Protein AF-A0A932R4N2-F1 (afdb_monomer)

Foldseek 3Di:
DDPPQPFDQCQVVQAAQPPHRDGEGTHSDDDPVPDGDHHPVVVCVVVVVVPVPPPPDDDDDDDDDDDD

Sequence (68 aa):
MGFERKMHDVSSMNLKCAQCSKEIKELPFQPDGSRPVYCQDCNRARTAGSSRGGGFNRGGGGRGYGGR

Solvent-accessible surface area (backbone atoms only — not comparable to full-atom values): 4775 Å² total; per-residue (Å²): 134,85,83,76,81,66,60,42,76,36,53,90,67,70,39,53,14,74,86,76,64,45,80,38,44,71,34,81,63,86,84,81,77,86,62,86,50,66,38,71,66,63,49,46,59,62,50,57,69,70,73,71,71,80,73,87,82,78,85,88,89,87,87,81,86,87,81,134

Structure (mmCIF, N/CA/C/O backbone):
data_AF-A0A932R4N2-F1
#
_entry.id   AF-A0A932R4N2-F1
#
loop_
_atom_site.group_PDB
_atom_site.id
_atom_site.type_symbol
_atom_site.label_atom_id
_atom_site.label_alt_id
_atom_site.label_comp_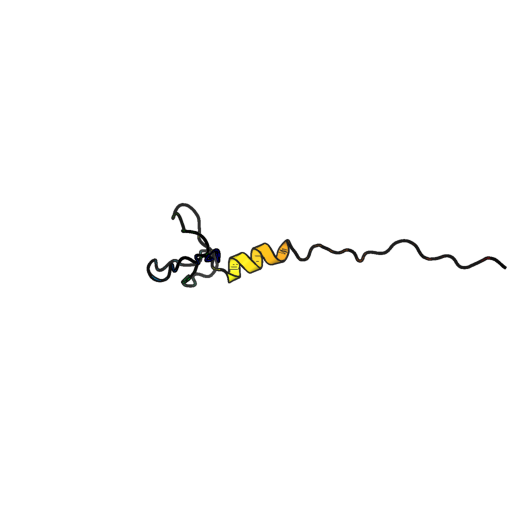id
_atom_site.label_asym_id
_atom_site.label_entity_id
_atom_site.label_seq_id
_atom_site.pdbx_PDB_ins_code
_atom_site.Cartn_x
_atom_site.Cartn_y
_atom_site.Cartn_z
_atom_site.occupancy
_atom_site.B_iso_or_equiv
_atom_site.auth_seq_id
_atom_site.auth_comp_id
_atom_site.auth_asym_id
_atom_site.auth_atom_id
_atom_site.pdbx_PDB_model_num
ATOM 1 N N . MET A 1 1 ? -10.201 28.191 2.591 1.00 50.22 1 MET A N 1
ATOM 2 C CA . MET A 1 1 ? -10.840 26.927 3.015 1.00 50.22 1 MET A CA 1
ATOM 3 C C . MET A 1 1 ? -9.938 25.770 2.613 1.00 50.22 1 MET A C 1
ATOM 5 O O . MET A 1 1 ? -9.747 25.568 1.421 1.00 50.22 1 MET A O 1
ATOM 9 N N . GLY A 1 2 ? -9.321 25.076 3.572 1.00 56.25 2 GLY A N 1
ATOM 10 C CA . GLY A 1 2 ? -8.518 23.883 3.296 1.00 56.25 2 GLY A CA 1
ATOM 11 C C . GLY A 1 2 ? -9.431 22.687 3.050 1.00 56.25 2 GLY A C 1
ATOM 12 O O . GLY A 1 2 ? -10.249 22.359 3.901 1.00 56.25 2 GLY A O 1
ATOM 13 N N . PHE A 1 3 ? -9.325 22.062 1.881 1.00 59.31 3 PHE A N 1
ATOM 14 C CA . PHE A 1 3 ? -10.036 20.825 1.575 1.00 59.31 3 PHE A CA 1
ATOM 15 C C .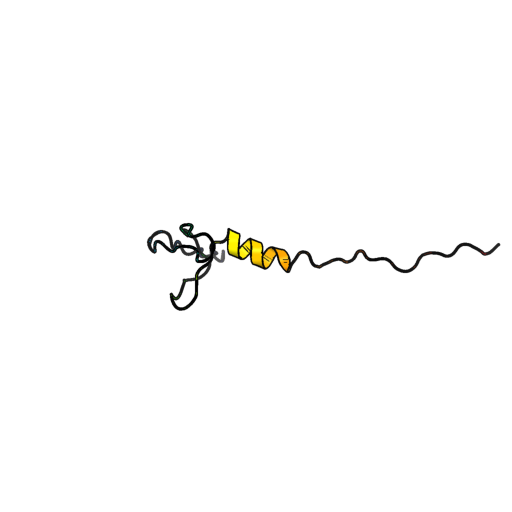 PHE A 1 3 ? -9.320 19.694 2.310 1.00 59.31 3 PHE A C 1
ATOM 17 O O . PHE A 1 3 ? -8.260 19.225 1.895 1.00 59.31 3 PHE A O 1
ATOM 24 N N . GLU A 1 4 ? -9.862 19.333 3.464 1.00 65.50 4 GLU A N 1
ATOM 25 C CA . GLU A 1 4 ? -9.363 18.269 4.321 1.00 65.50 4 GLU A CA 1
ATOM 26 C C . GLU A 1 4 ? -9.388 16.972 3.511 1.00 65.50 4 GLU A C 1
ATOM 28 O O . GLU A 1 4 ? -10.450 16.455 3.158 1.00 65.50 4 GLU A O 1
ATOM 33 N N . ARG A 1 5 ? -8.211 16.455 3.157 1.00 64.81 5 ARG A N 1
ATOM 34 C CA . ARG A 1 5 ? -8.086 15.142 2.523 1.00 64.81 5 ARG A CA 1
ATOM 35 C C . ARG A 1 5 ? -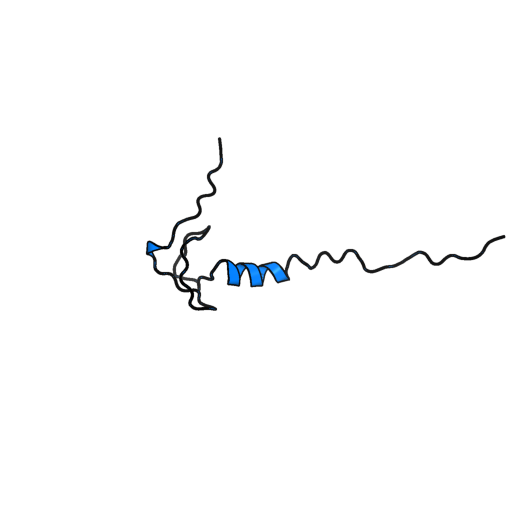8.475 14.128 3.595 1.00 64.81 5 ARG A C 1
ATOM 37 O O . ARG A 1 5 ? -7.610 13.686 4.342 1.00 64.81 5 ARG A O 1
ATOM 44 N N . LYS A 1 6 ? -9.772 13.831 3.723 1.00 63.72 6 LYS A N 1
ATOM 45 C CA . LYS A 1 6 ? -10.297 12.811 4.635 1.00 63.72 6 LYS A CA 1
ATOM 46 C C . LYS A 1 6 ? -9.698 11.464 4.232 1.00 63.72 6 LYS A C 1
ATOM 48 O O . LYS A 1 6 ? -10.230 10.767 3.376 1.00 63.72 6 LYS A O 1
ATOM 53 N N . MET A 1 7 ? -8.546 11.129 4.808 1.00 69.50 7 MET A N 1
ATOM 54 C CA . MET A 1 7 ? -8.139 9.740 4.947 1.00 69.50 7 MET A CA 1
ATOM 55 C C . MET A 1 7 ? -9.091 9.138 5.968 1.00 69.50 7 MET A C 1
ATOM 57 O O . MET A 1 7 ? -9.220 9.643 7.081 1.00 69.50 7 MET A O 1
ATOM 61 N N . HIS A 1 8 ? -9.828 8.119 5.554 1.00 73.44 8 HIS A N 1
ATOM 62 C CA . HIS A 1 8 ? -10.683 7.377 6.454 1.00 73.44 8 HIS A CA 1
ATOM 63 C C . HIS A 1 8 ? -9.803 6.392 7.218 1.00 73.44 8 HIS A C 1
ATOM 65 O O . HIS A 1 8 ? -9.161 5.526 6.617 1.00 73.44 8 HIS A O 1
ATOM 71 N N . ASP A 1 9 ? -9.766 6.544 8.539 1.00 73.94 9 ASP A N 1
ATOM 72 C CA . ASP A 1 9 ? -9.186 5.530 9.406 1.00 73.94 9 ASP A CA 1
ATOM 73 C C . ASP A 1 9 ? -10.116 4.307 9.396 1.00 73.94 9 ASP A C 1
ATOM 75 O O . ASP A 1 9 ? -11.282 4.367 9.788 1.00 73.94 9 ASP A O 1
ATOM 79 N N . VAL A 1 10 ? -9.605 3.211 8.849 1.00 80.06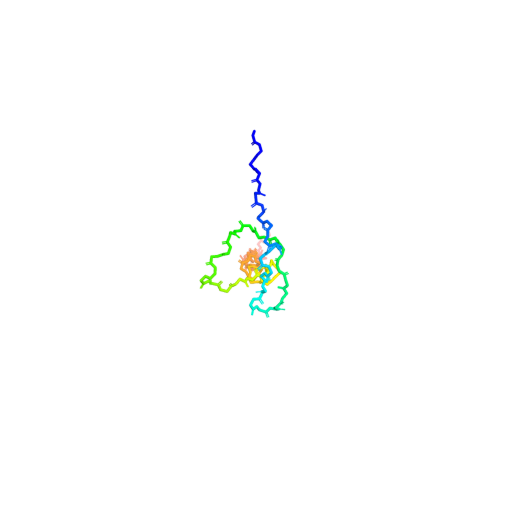 10 VAL A N 1
ATOM 80 C CA . VAL A 1 10 ? -10.254 1.899 8.768 1.00 80.06 10 VAL A CA 1
ATOM 81 C C . VAL A 1 10 ? -9.625 0.913 9.755 1.00 80.06 10 VAL A C 1
ATOM 83 O O . VAL A 1 10 ? -9.945 -0.275 9.715 1.00 80.06 10 VAL A O 1
ATOM 86 N N . SER A 1 11 ? -8.774 1.389 10.673 1.00 73.88 11 SER A N 1
ATOM 87 C CA . SER A 1 11 ? -8.104 0.578 11.696 1.00 73.88 11 SER A CA 1
ATOM 88 C C . SER A 1 11 ? -9.098 -0.217 12.539 1.00 73.88 11 SER A C 1
ATOM 90 O O . SER A 1 11 ? -8.811 -1.341 12.929 1.00 73.88 11 SER A O 1
ATOM 92 N N . SER A 1 12 ? -10.296 0.330 12.770 1.00 76.06 12 SER A N 1
ATOM 93 C CA . SER A 1 12 ? -11.367 -0.348 13.519 1.00 76.06 12 SER A CA 1
ATOM 94 C C . SER A 1 12 ? -12.074 -1.468 12.739 1.00 76.06 12 SER A C 1
ATOM 96 O O . SER A 1 12 ? -12.831 -2.233 13.328 1.00 76.06 12 SER A O 1
ATOM 98 N N . MET A 1 13 ? -11.859 -1.582 11.424 1.00 72.00 13 MET A N 1
ATOM 99 C CA . MET A 1 13 ? -12.525 -2.572 10.565 1.00 72.00 13 MET A CA 1
ATOM 100 C C . MET A 1 13 ? -11.674 -3.829 10.310 1.00 72.00 13 MET A C 1
ATOM 102 O O . MET A 1 13 ? -12.122 -4.717 9.588 1.00 72.00 13 MET A O 1
ATOM 106 N N . ASN A 1 14 ? -10.459 -3.920 10.876 1.00 76.69 14 ASN A N 1
ATOM 107 C CA . ASN A 1 14 ? -9.536 -5.063 10.752 1.00 76.69 14 ASN A CA 1
ATOM 108 C C . ASN A 1 14 ? -9.423 -5.637 9.325 1.00 76.69 14 ASN A C 1
ATOM 110 O O . ASN A 1 14 ? -9.364 -6.853 9.110 1.00 76.69 14 ASN A O 1
ATOM 114 N N . LEU A 1 15 ? -9.394 -4.756 8.326 1.00 81.81 15 LEU A N 1
ATOM 115 C CA . LEU A 1 15 ? -9.345 -5.160 6.927 1.00 81.81 15 LEU A CA 1
ATOM 116 C C . LEU A 1 15 ? -7.995 -5.790 6.601 1.00 81.81 15 LEU A C 1
ATOM 118 O O . LEU A 1 15 ? -6.938 -5.233 6.908 1.00 81.81 15 LEU A O 1
ATOM 122 N N . LYS A 1 16 ? -8.038 -6.942 5.928 1.00 86.44 16 LYS A N 1
ATOM 123 C CA . LYS A 1 16 ? -6.849 -7.662 5.468 1.00 86.44 16 LYS A CA 1
ATOM 124 C C . LYS A 1 16 ? -6.678 -7.493 3.968 1.00 86.44 16 LYS A C 1
ATOM 126 O O . LYS A 1 16 ? -7.620 -7.672 3.200 1.00 86.44 16 LYS A O 1
ATOM 131 N N . CYS A 1 17 ? -5.459 -7.174 3.547 1.00 88.25 17 CYS A N 1
ATOM 132 C CA . CYS A 1 17 ? -5.121 -7.087 2.133 1.00 88.25 17 CYS A CA 1
ATOM 133 C C . CYS A 1 17 ? -5.313 -8.447 1.446 1.00 88.25 17 CYS A C 1
ATOM 135 O O . CYS A 1 17 ? -4.706 -9.430 1.860 1.00 88.25 17 CYS A O 1
ATOM 137 N N . ALA A 1 18 ? -6.059 -8.494 0.344 1.00 86.00 18 ALA A N 1
ATOM 138 C CA . ALA A 1 18 ? -6.280 -9.736 -0.402 1.00 86.00 18 ALA A CA 1
ATOM 139 C C . ALA A 1 18 ? -5.003 -10.311 -1.051 1.00 86.00 18 ALA A C 1
ATOM 141 O O . ALA A 1 18 ? -4.966 -11.484 -1.405 1.00 86.00 18 ALA A O 1
ATOM 142 N N . GLN A 1 19 ? -3.953 -9.496 -1.220 1.00 86.88 19 GLN A N 1
ATOM 143 C CA . GLN A 1 19 ? -2.694 -9.921 -1.844 1.00 86.88 19 GLN A CA 1
ATOM 144 C C . GLN A 1 19 ? -1.627 -10.345 -0.824 1.00 86.88 19 GLN A C 1
ATOM 146 O O . GLN A 1 19 ? -0.878 -11.283 -1.071 1.00 86.88 19 GLN A O 1
ATOM 151 N N . CYS A 1 20 ? -1.503 -9.622 0.291 1.00 87.88 20 CYS A N 1
ATOM 152 C CA . CYS A 1 20 ? -0.411 -9.814 1.255 1.00 87.88 20 CYS A CA 1
ATOM 153 C C . CYS A 1 20 ? -0.882 -10.061 2.691 1.00 87.88 20 CYS A C 1
ATOM 155 O O . CYS A 1 20 ? -0.051 -10.156 3.590 1.00 87.88 20 CYS A O 1
ATOM 157 N N . SER A 1 21 ? -2.196 -10.124 2.922 1.00 86.38 21 SER A N 1
ATOM 158 C CA . SER A 1 21 ? -2.829 -10.388 4.223 1.00 86.38 21 SER A CA 1
ATOM 159 C C . SER A 1 21 ? -2.463 -9.414 5.349 1.00 86.38 21 SER A C 1
ATOM 161 O O . SER A 1 21 ? -2.756 -9.683 6.511 1.00 86.38 21 SER A O 1
ATOM 163 N N . LYS A 1 22 ? -1.851 -8.269 5.022 1.00 86.38 22 LYS A N 1
ATOM 164 C CA . LYS A 1 22 ? -1.518 -7.210 5.984 1.00 86.38 22 LYS A CA 1
ATOM 165 C C . LYS A 1 22 ? -2.765 -6.453 6.436 1.00 86.38 22 LYS A C 1
ATOM 167 O O . LYS A 1 22 ? -3.671 -6.235 5.629 1.00 86.38 22 LYS A O 1
ATOM 172 N N . GLU A 1 23 ? -2.754 -6.010 7.689 1.00 87.56 23 GLU A N 1
ATOM 173 C CA . GLU A 1 23 ? -3.754 -5.095 8.248 1.00 87.56 23 GLU A CA 1
ATOM 174 C C . GLU A 1 23 ? -3.690 -3.717 7.583 1.00 87.56 23 GLU A C 1
ATOM 176 O O . GLU A 1 23 ? -2.611 -3.156 7.368 1.00 87.56 23 GLU A O 1
ATOM 181 N N . ILE A 1 24 ? -4.864 -3.178 7.260 1.00 84.62 24 ILE A N 1
ATOM 182 C CA . ILE A 1 24 ? -5.034 -1.869 6.636 1.00 84.62 24 ILE A CA 1
ATOM 183 C C . ILE A 1 24 ? -5.649 -0.926 7.666 1.00 84.62 24 ILE A C 1
ATOM 185 O O . ILE A 1 24 ? -6.736 -1.187 8.172 1.00 84.62 24 ILE A O 1
ATOM 189 N N . LYS A 1 25 ? -4.935 0.163 7.958 1.00 84.81 25 LYS A N 1
ATOM 190 C CA . LYS A 1 25 ? -5.311 1.159 8.970 1.00 84.81 25 LYS A CA 1
ATOM 191 C C . LYS A 1 25 ? -5.942 2.405 8.362 1.00 84.81 25 LYS A C 1
ATOM 193 O O . LYS A 1 25 ? -6.875 2.963 8.915 1.00 84.81 25 LYS A O 1
ATOM 198 N N . GLU A 1 26 ? -5.489 2.802 7.178 1.00 82.69 26 GLU A N 1
ATOM 199 C CA . GLU A 1 26 ? -5.862 4.076 6.563 1.00 82.69 26 GLU A CA 1
ATOM 200 C C . GLU A 1 26 ? -6.172 3.860 5.078 1.00 82.69 26 GLU A C 1
ATOM 202 O O . GLU A 1 26 ? -5.369 3.265 4.349 1.00 82.69 26 GLU A O 1
ATOM 207 N N . LEU A 1 27 ? -7.334 4.331 4.617 1.00 79.38 27 LEU A N 1
ATOM 208 C CA . LEU A 1 27 ? -7.718 4.302 3.204 1.00 79.38 27 LEU A CA 1
ATOM 209 C C . LEU A 1 27 ? -8.355 5.628 2.766 1.00 79.38 27 LEU A C 1
ATOM 211 O O . LEU A 1 27 ? -9.109 6.245 3.515 1.00 79.38 27 LEU A O 1
ATOM 215 N N . PRO A 1 28 ? -8.115 6.071 1.519 1.00 72.69 28 PRO A N 1
ATOM 216 C CA . PRO A 1 28 ? -8.742 7.277 0.982 1.00 72.69 28 PRO A CA 1
ATOM 217 C C . PRO A 1 28 ? -10.189 7.051 0.506 1.00 72.69 28 PRO A C 1
ATOM 219 O O . PRO A 1 28 ? -10.836 7.993 0.063 1.00 72.69 28 PRO A O 1
ATOM 222 N N . PHE A 1 29 ? -10.693 5.815 0.557 1.00 76.75 29 PHE A N 1
ATOM 223 C CA . PHE A 1 29 ? -12.055 5.444 0.171 1.00 76.75 29 PHE A CA 1
ATOM 224 C C . PHE A 1 29 ? -12.651 4.487 1.206 1.00 76.75 29 PHE A C 1
ATOM 226 O O . PHE A 1 29 ? -11.922 3.718 1.833 1.00 76.7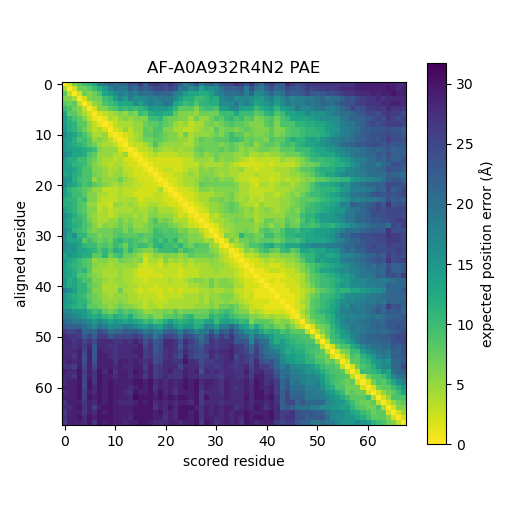5 29 PHE A O 1
ATOM 233 N N . GLN A 1 30 ? -13.974 4.521 1.369 1.00 74.31 30 GLN A N 1
ATOM 234 C CA . GLN A 1 30 ? -14.676 3.538 2.191 1.00 74.31 30 GLN A CA 1
ATOM 235 C C . GLN A 1 30 ? -14.719 2.186 1.460 1.00 74.31 30 GLN A C 1
ATOM 237 O O . GLN A 1 30 ? -15.166 2.134 0.312 1.00 74.31 30 GLN A O 1
ATOM 242 N N . PRO A 1 31 ? -14.241 1.101 2.084 1.00 70.56 31 PRO A N 1
ATOM 243 C CA . PRO A 1 31 ? -14.313 -0.236 1.514 1.00 70.56 31 PRO A CA 1
ATOM 244 C C . PRO A 1 31 ? -15.750 -0.762 1.618 1.00 70.56 31 PRO A C 1
ATOM 246 O O . PRO A 1 31 ? -16.301 -0.851 2.709 1.00 70.56 31 PRO A O 1
ATOM 249 N N . ASP A 1 32 ? -16.360 -1.110 0.485 1.00 72.50 32 ASP A N 1
ATOM 250 C CA . ASP A 1 32 ? -17.782 -1.477 0.396 1.00 72.50 32 ASP A CA 1
ATOM 251 C C . ASP A 1 32 ? -18.065 -2.970 0.663 1.00 72.50 32 ASP A C 1
ATOM 253 O O . ASP A 1 32 ? -19.213 -3.402 0.657 1.00 72.50 32 ASP A O 1
ATOM 257 N N . GLY A 1 33 ? -17.025 -3.781 0.880 1.00 70.62 33 GLY A N 1
ATOM 258 C CA . GLY A 1 33 ? -17.147 -5.219 1.144 1.00 70.62 33 GLY A CA 1
ATOM 259 C C . GLY A 1 33 ? -17.474 -6.084 -0.082 1.00 70.62 33 GLY A C 1
ATOM 260 O O . GLY A 1 33 ? -17.266 -7.293 -0.021 1.00 70.62 33 GLY A O 1
ATOM 261 N N . SER A 1 34 ? -17.894 -5.506 -1.215 1.00 77.62 34 SER A N 1
ATOM 262 C CA . SER A 1 34 ? -18.157 -6.271 -2.448 1.00 77.62 34 SER A CA 1
ATOM 263 C C . SER A 1 34 ? -16.889 -6.555 -3.261 1.00 77.62 34 SER A C 1
ATOM 265 O O . SER A 1 34 ? -16.900 -7.409 -4.148 1.00 77.62 34 SER A O 1
ATOM 267 N N . ARG A 1 35 ? -15.788 -5.831 -3.006 1.00 80.19 35 ARG A N 1
ATOM 268 C CA . ARG A 1 35 ? -14.522 -5.945 -3.753 1.00 80.19 35 ARG A CA 1
ATOM 269 C C . ARG A 1 35 ? -13.331 -6.230 -2.830 1.00 80.19 35 ARG A C 1
ATOM 271 O O . ARG A 1 35 ? -13.273 -5.683 -1.730 1.00 80.19 35 ARG A O 1
ATOM 278 N N . PRO A 1 36 ? -12.344 -7.034 -3.280 1.00 81.06 36 PRO A N 1
ATOM 279 C CA . PRO A 1 36 ? -11.139 -7.305 -2.502 1.00 81.06 36 PRO A CA 1
ATOM 280 C C . PRO A 1 36 ? -10.348 -6.014 -2.266 1.00 81.06 36 PRO A C 1
ATOM 282 O O . PRO A 1 36 ? -9.983 -5.310 -3.210 1.00 81.06 36 PRO A O 1
ATOM 285 N N . VAL A 1 37 ? -10.074 -5.716 -0.995 1.00 84.94 37 VAL A N 1
ATOM 286 C CA . VAL A 1 37 ? -9.329 -4.525 -0.576 1.00 84.94 37 VAL A CA 1
ATOM 287 C C . VAL A 1 37 ? -7.826 -4.804 -0.648 1.00 84.94 37 VAL A C 1
ATOM 289 O O . VAL A 1 37 ? -7.345 -5.863 -0.235 1.00 84.94 37 VAL A O 1
ATOM 292 N N . TYR A 1 38 ? -7.067 -3.832 -1.153 1.00 86.44 38 TYR A N 1
ATOM 293 C CA . TYR A 1 38 ? -5.609 -3.887 -1.229 1.00 86.44 38 TYR A CA 1
ATOM 294 C C . TYR A 1 38 ? -4.990 -2.792 -0.363 1.00 86.44 38 TYR A C 1
ATOM 296 O O . TYR A 1 38 ? -5.498 -1.673 -0.310 1.00 86.44 38 TYR A O 1
ATOM 304 N N . CYS A 1 39 ? -3.867 -3.095 0.290 1.00 87.19 39 CYS A N 1
ATOM 305 C CA . CYS A 1 39 ? -3.116 -2.083 1.026 1.00 87.19 39 CYS A CA 1
ATOM 306 C C . CYS A 1 39 ? -2.467 -1.069 0.069 1.00 87.19 39 CYS A C 1
ATOM 308 O O . CYS A 1 39 ? -2.268 -1.351 -1.119 1.00 87.19 39 CYS A O 1
ATOM 310 N N . GLN A 1 40 ? -2.092 0.101 0.600 1.00 81.44 40 GLN A N 1
ATOM 311 C CA . GLN A 1 40 ? -1.456 1.169 -0.177 1.00 81.44 40 GLN A CA 1
ATOM 312 C C . GLN A 1 40 ? -0.238 0.668 -0.958 1.00 81.44 40 GLN A C 1
ATOM 314 O O . GLN A 1 40 ? -0.037 1.089 -2.091 1.00 81.44 40 GLN A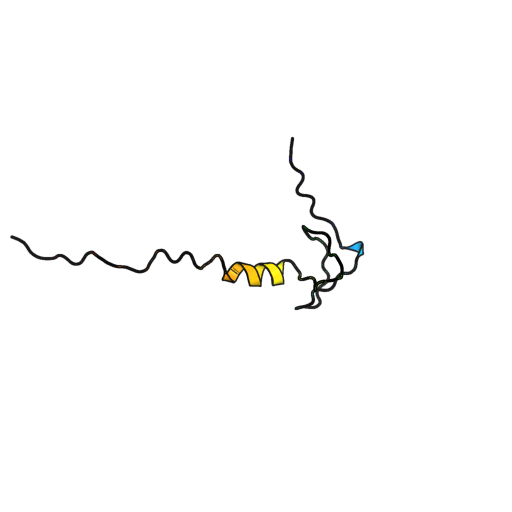 O 1
ATOM 319 N N . ASP A 1 41 ? 0.553 -0.237 -0.383 1.00 85.25 41 ASP A N 1
ATOM 320 C CA . ASP A 1 41 ? 1.755 -0.769 -1.023 1.00 85.25 41 ASP A CA 1
ATOM 321 C C . ASP A 1 41 ? 1.427 -1.639 -2.245 1.00 85.25 41 ASP A C 1
ATOM 323 O O . ASP A 1 41 ? 1.920 -1.370 -3.338 1.00 85.25 41 ASP A O 1
ATOM 327 N N . CYS A 1 42 ? 0.507 -2.602 -2.107 1.00 88.06 42 CYS A N 1
ATOM 328 C CA . CYS A 1 42 ? 0.052 -3.432 -3.225 1.00 88.06 42 CYS A CA 1
ATOM 329 C C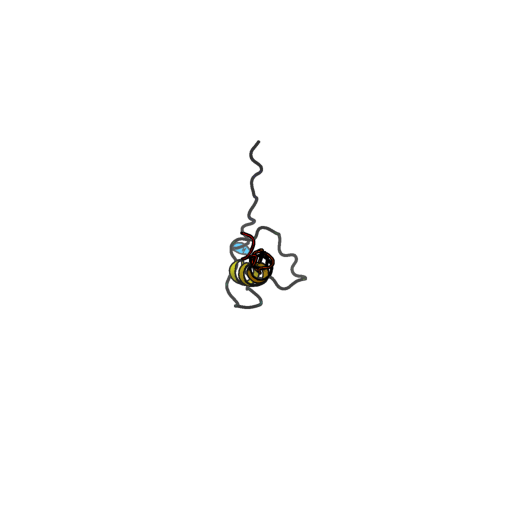 . CYS A 1 42 ? -0.631 -2.587 -4.309 1.00 88.06 42 CYS A C 1
ATOM 331 O O . CYS A 1 42 ? -0.379 -2.782 -5.498 1.00 88.06 42 CYS A O 1
ATOM 333 N N . ASN A 1 43 ? -1.456 -1.613 -3.913 1.00 83.06 43 ASN A N 1
ATOM 334 C CA . ASN A 1 43 ? -2.091 -0.690 -4.850 1.00 83.06 43 ASN A CA 1
ATOM 335 C C . ASN A 1 43 ? -1.051 0.185 -5.572 1.00 83.06 43 ASN A C 1
ATOM 337 O O . ASN A 1 43 ? -1.082 0.321 -6.792 1.00 83.06 43 ASN A O 1
ATOM 341 N N . ARG A 1 44 ? -0.072 0.725 -4.838 1.00 81.12 44 ARG A N 1
ATOM 342 C CA . ARG A 1 44 ? 1.020 1.535 -5.388 1.00 81.12 44 ARG A CA 1
ATOM 343 C C . ARG A 1 44 ? 1.914 0.724 -6.312 1.00 81.12 44 ARG A C 1
ATOM 345 O O . ARG A 1 44 ? 2.290 1.251 -7.348 1.00 81.12 44 ARG A O 1
ATOM 352 N N . ALA A 1 45 ? 2.233 -0.526 -5.986 1.00 83.25 45 ALA A N 1
ATOM 353 C CA . ALA A 1 45 ? 3.005 -1.411 -6.854 1.00 83.25 45 ALA A CA 1
ATOM 354 C C . ALA A 1 45 ? 2.289 -1.649 -8.194 1.00 83.25 45 ALA A C 1
ATOM 356 O O . ALA A 1 45 ? 2.922 -1.591 -9.247 1.00 83.25 45 ALA A O 1
ATOM 357 N N . ARG A 1 46 ? 0.960 -1.826 -8.166 1.00 74.50 46 ARG A N 1
ATOM 358 C CA . ARG A 1 46 ? 0.133 -1.979 -9.375 1.00 74.50 46 ARG A CA 1
ATOM 359 C C . ARG A 1 46 ? 0.104 -0.705 -10.222 1.00 74.50 46 ARG A C 1
ATOM 361 O O . ARG A 1 46 ? 0.273 -0.777 -11.435 1.00 74.50 46 ARG A O 1
ATOM 368 N N . THR A 1 47 ? -0.050 0.462 -9.599 1.00 66.50 47 THR A N 1
ATOM 369 C CA . THR A 1 47 ? -0.104 1.746 -10.320 1.00 66.50 47 THR A CA 1
ATOM 370 C C . THR A 1 47 ? 1.278 2.235 -10.767 1.00 66.50 47 THR A C 1
ATOM 372 O O . THR A 1 47 ? 1.405 2.851 -11.823 1.00 66.50 47 THR A O 1
ATOM 375 N N . ALA A 1 48 ? 2.345 1.918 -10.026 1.00 59.81 48 ALA A N 1
ATOM 376 C CA . ALA A 1 48 ? 3.720 2.308 -10.353 1.00 59.81 48 ALA A CA 1
ATOM 377 C C . ALA A 1 48 ? 4.217 1.714 -11.683 1.00 59.81 48 ALA A C 1
ATOM 379 O O . ALA A 1 48 ? 5.138 2.269 -12.285 1.00 59.81 48 ALA A O 1
ATOM 380 N N . GLY A 1 49 ? 3.584 0.641 -12.171 1.00 55.38 49 GLY A N 1
ATOM 381 C CA . GLY A 1 49 ? 3.819 0.090 -13.506 1.00 55.38 49 GLY A CA 1
ATOM 382 C C . GLY A 1 49 ? 3.216 0.910 -14.655 1.00 55.38 49 GLY A C 1
ATOM 383 O O . GLY A 1 49 ? 3.671 0.776 -15.783 1.00 55.38 49 GLY A O 1
ATOM 384 N N . SER A 1 50 ? 2.240 1.790 -14.392 1.00 54.97 50 SER A N 1
ATOM 385 C CA . SER A 1 50 ? 1.529 2.560 -15.435 1.00 54.97 50 SER A CA 1
ATOM 386 C C . SER A 1 50 ? 1.982 4.017 -15.579 1.00 54.97 50 SER A C 1
ATOM 388 O O . SER A 1 50 ? 1.586 4.684 -16.528 1.00 54.97 50 SER A O 1
ATOM 390 N N . SER A 1 51 ? 2.842 4.530 -14.692 1.00 56.41 51 SER A N 1
ATOM 391 C CA . SER A 1 51 ? 3.309 5.933 -14.752 1.00 56.41 51 SER A CA 1
ATOM 392 C C . SER A 1 51 ? 4.819 6.086 -14.942 1.00 56.41 51 SER A C 1
ATOM 394 O O . SER A 1 51 ? 5.344 7.191 -14.867 1.00 56.41 51 SER A O 1
ATOM 396 N N . ARG A 1 52 ? 5.529 4.992 -15.237 1.00 53.72 52 ARG A N 1
ATOM 397 C CA . ARG A 1 52 ? 6.936 5.028 -15.686 1.00 53.72 52 ARG A CA 1
ATOM 398 C C . ARG A 1 52 ? 7.088 4.752 -17.185 1.00 53.72 52 ARG A C 1
ATOM 400 O O . ARG A 1 52 ? 8.183 4.479 -17.657 1.00 53.72 52 ARG A O 1
ATOM 407 N N . GLY A 1 53 ? 5.984 4.844 -17.928 1.00 56.19 53 GLY A N 1
ATOM 408 C CA . GLY A 1 53 ? 5.922 4.663 -19.380 1.00 56.19 53 GLY A CA 1
ATOM 409 C C . GLY A 1 53 ? 6.019 5.958 -20.195 1.00 56.19 53 GLY A C 1
ATOM 410 O O . GLY A 1 53 ? 5.706 5.941 -21.376 1.00 56.19 53 GLY A O 1
ATOM 411 N N . GLY A 1 54 ? 6.442 7.078 -19.602 1.00 56.41 54 GLY A N 1
ATOM 412 C CA . GLY A 1 54 ? 6.760 8.318 -20.325 1.00 56.41 54 GLY A CA 1
ATOM 413 C C . GLY A 1 54 ? 8.188 8.305 -20.869 1.00 56.41 54 GLY A C 1
ATOM 414 O O . GLY A 1 54 ? 8.993 9.169 -20.536 1.00 56.41 54 GLY A O 1
ATOM 415 N N . GLY A 1 55 ? 8.537 7.271 -21.635 1.00 59.72 55 GLY A N 1
ATOM 416 C CA . GLY A 1 55 ? 9.834 7.140 -22.292 1.00 59.72 55 GLY A CA 1
ATOM 417 C C . GLY A 1 55 ? 9.955 8.078 -23.491 1.00 59.72 55 GLY A C 1
ATOM 418 O O . GLY A 1 55 ? 9.918 7.617 -24.624 1.00 59.72 55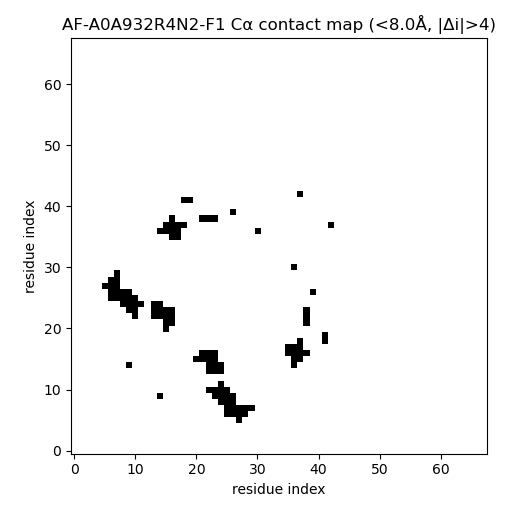 GLY A O 1
ATOM 419 N N . PHE A 1 56 ? 10.158 9.375 -23.258 1.00 56.12 56 PHE A N 1
ATOM 420 C CA . PHE A 1 56 ? 10.473 10.354 -24.312 1.00 56.12 56 PHE A CA 1
ATOM 421 C C . PHE A 1 56 ? 11.964 10.374 -24.695 1.00 56.12 56 PHE A C 1
ATOM 423 O O . PHE A 1 56 ? 12.497 11.404 -25.087 1.00 56.12 56 PHE A O 1
ATOM 430 N N . ASN A 1 57 ? 12.661 9.239 -24.584 1.00 63.34 57 ASN A N 1
ATOM 431 C CA . ASN A 1 57 ? 14.060 9.111 -25.000 1.00 63.34 57 ASN A CA 1
ATOM 432 C C . ASN A 1 57 ? 14.268 7.854 -25.854 1.00 63.34 57 ASN A C 1
ATOM 434 O O . ASN A 1 57 ? 14.928 6.905 -25.436 1.00 63.34 57 ASN A O 1
ATOM 438 N N . ARG A 1 58 ? 13.717 7.852 -27.074 1.00 52.06 58 ARG A N 1
ATOM 439 C CA . ARG A 1 58 ? 14.195 6.985 -28.164 1.00 52.06 58 ARG A CA 1
ATOM 440 C C . ARG A 1 58 ? 14.297 7.762 -29.480 1.00 52.06 58 ARG A C 1
ATOM 442 O O . ARG A 1 58 ? 13.371 7.798 -30.272 1.00 52.06 58 ARG A O 1
ATOM 449 N N . GLY A 1 59 ? 15.461 8.400 -29.604 1.00 56.03 59 GLY A N 1
ATOM 450 C CA . GLY A 1 59 ? 16.224 8.799 -30.791 1.00 56.03 59 GLY A CA 1
ATOM 451 C C . GLY A 1 59 ? 15.595 8.799 -32.187 1.00 56.03 59 GLY A C 1
ATOM 452 O O . GLY A 1 59 ? 15.065 7.799 -32.657 1.00 56.03 59 GLY A O 1
ATOM 453 N N . GLY A 1 60 ? 15.877 9.880 -32.917 1.00 59.09 60 GLY A N 1
ATOM 454 C CA . GLY A 1 60 ? 15.868 9.882 -34.378 1.00 59.09 60 GLY A CA 1
ATOM 455 C C . GLY A 1 60 ? 16.113 11.267 -34.976 1.00 59.09 60 GLY A C 1
ATOM 456 O O . GLY A 1 60 ? 15.190 12.066 -35.028 1.00 59.09 60 GLY A O 1
ATOM 457 N N . GLY A 1 61 ? 17.331 11.530 -35.466 1.00 60.84 61 GLY A N 1
ATOM 458 C CA . GLY A 1 61 ? 17.581 12.608 -36.438 1.00 60.84 61 GLY A CA 1
ATOM 459 C C . GLY A 1 61 ? 18.698 13.585 -36.071 1.00 60.84 61 GLY A C 1
ATOM 460 O O . GLY A 1 61 ? 18.439 14.662 -35.555 1.00 60.84 61 GLY A O 1
ATOM 461 N N . GLY A 1 62 ? 19.949 13.231 -36.378 1.00 57.97 62 GLY A N 1
ATOM 462 C CA . GLY A 1 62 ? 21.083 14.150 -36.233 1.00 57.97 62 GLY A CA 1
ATOM 463 C C . GLY A 1 62 ? 22.410 13.599 -36.749 1.00 57.97 62 GLY A C 1
ATOM 464 O O . GLY A 1 62 ? 23.450 13.817 -36.137 1.00 57.97 62 GLY A O 1
ATOM 465 N N . ARG A 1 63 ? 22.389 12.818 -37.836 1.00 54.38 63 ARG A N 1
ATOM 466 C CA . ARG A 1 63 ? 23.594 12.457 -38.595 1.00 54.38 63 ARG A CA 1
ATOM 467 C C . ARG A 1 63 ? 23.582 13.281 -39.878 1.00 54.38 63 ARG A C 1
ATOM 469 O O . ARG A 1 63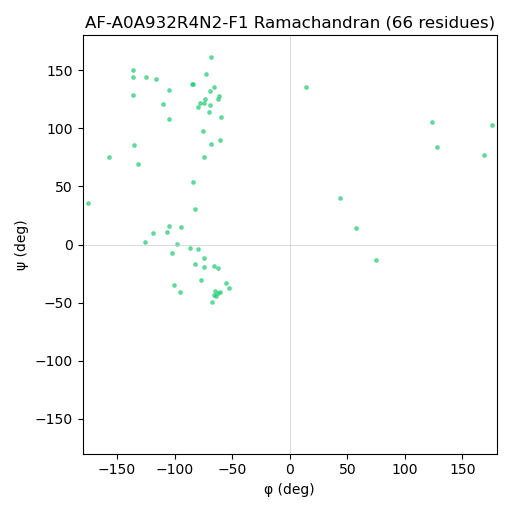 ? 22.763 13.024 -40.750 1.00 54.38 63 ARG A O 1
ATOM 476 N N . GLY A 1 64 ? 24.459 14.274 -39.963 1.00 56.34 64 GLY A N 1
ATOM 477 C CA . GLY A 1 64 ? 24.630 15.114 -41.147 1.00 56.34 64 GLY A CA 1
ATOM 478 C C . GLY A 1 64 ? 26.022 15.731 -41.158 1.00 56.34 64 GLY A C 1
ATOM 479 O O . GLY A 1 64 ? 26.191 16.893 -40.817 1.00 56.34 64 GLY A O 1
ATOM 480 N N . TYR A 1 65 ? 27.021 14.916 -41.483 1.00 59.34 65 TYR A N 1
ATOM 481 C CA . TYR A 1 65 ? 28.346 15.361 -41.905 1.00 59.34 65 TYR A CA 1
ATOM 482 C C . TYR A 1 65 ? 28.297 15.654 -43.416 1.00 59.34 65 TYR A C 1
ATOM 484 O O . TYR A 1 65 ? 27.733 14.859 -44.164 1.00 59.34 65 TYR A O 1
ATOM 492 N N . GLY A 1 66 ? 28.920 16.751 -43.864 1.00 54.50 66 GLY A N 1
ATOM 493 C CA . GLY A 1 66 ? 29.317 16.949 -45.265 1.00 54.50 66 GLY A CA 1
ATOM 494 C C . GLY A 1 66 ? 28.761 18.203 -45.942 1.00 54.50 66 GLY A C 1
ATOM 495 O O . GLY A 1 66 ? 27.611 18.224 -46.369 1.00 54.50 66 GLY A O 1
ATOM 496 N N . GLY A 1 67 ? 29.617 19.210 -46.137 1.00 57.38 67 GLY A N 1
ATOM 497 C CA . GLY A 1 67 ? 29.345 20.277 -47.097 1.00 57.38 67 GLY A CA 1
ATOM 498 C C . GLY A 1 67 ? 30.281 21.476 -46.993 1.00 57.38 67 GLY A C 1
ATOM 499 O O . GLY A 1 67 ? 29.819 22.498 -46.515 1.00 57.38 67 GLY A O 1
ATOM 500 N N . ARG A 1 68 ? 31.512 21.329 -47.519 1.00 50.41 68 ARG A N 1
ATOM 501 C CA . ARG A 1 68 ? 32.500 22.371 -47.898 1.00 50.41 68 ARG A CA 1
ATOM 502 C C . ARG A 1 68 ? 32.886 23.437 -46.863 1.00 50.41 68 ARG A C 1
ATOM 504 O O . ARG A 1 68 ? 32.033 24.256 -46.471 1.00 50.41 68 ARG A O 1
#

Secondary structure (DSSP, 8-state):
-------EE-GGGTEE-TTT--EE-EESS---SSS----HHHHHHHHHTTSS----------------

pLDDT: mean 71.07, std 12.31, range [50.22, 88.25]

Radius of gyration: 22.53 Å; Cα contacts (8 Å, |Δi|>4): 55; chains: 1; bounding box: 51×37×61 Å

Mean predicted aligned error: 13.86 Å